Protein AF-A0A2T4MWG2-F1 (afdb_monomer_lite)

Structure (mmCIF, N/CA/C/O backbone):
data_AF-A0A2T4MWG2-F1
#
_entry.id   AF-A0A2T4MWG2-F1
#
loop_
_atom_site.group_PDB
_atom_site.id
_atom_site.type_symbol
_atom_site.label_atom_id
_atom_site.label_alt_id
_atom_site.label_comp_id
_atom_site.label_asym_id
_atom_site.label_entity_id
_atom_site.label_seq_id
_atom_site.pdbx_PDB_ins_code
_atom_site.Cartn_x
_atom_site.Cartn_y
_atom_site.Cartn_z
_atom_site.occupancy
_atom_site.B_iso_or_equiv
_atom_site.auth_seq_id
_atom_site.auth_comp_id
_atom_site.auth_asym_id
_atom_site.auth_atom_id
_atom_site.pdbx_PDB_model_num
ATOM 1 N N . MET A 1 1 ? 4.645 -0.672 -19.670 1.00 63.19 1 MET A N 1
ATOM 2 C CA . MET A 1 1 ? 3.429 -1.497 -19.481 1.00 63.19 1 MET A CA 1
ATOM 3 C C . MET A 1 1 ? 3.387 -2.168 -18.108 1.00 63.19 1 MET A C 1
ATOM 5 O O . MET A 1 1 ? 2.634 -1.682 -17.283 1.00 63.19 1 MET A O 1
ATOM 9 N N . ALA A 1 2 ? 4.222 -3.172 -17.792 1.00 72.50 2 ALA A N 1
ATOM 10 C CA . ALA A 1 2 ? 4.208 -3.820 -16.462 1.00 72.50 2 ALA A CA 1
ATOM 11 C C . ALA A 1 2 ? 4.534 -2.866 -15.290 1.00 72.50 2 ALA A C 1
ATOM 13 O O . ALA A 1 2 ? 3.868 -2.896 -14.263 1.00 72.50 2 ALA A O 1
ATOM 14 N N . LYS A 1 3 ? 5.501 -1.952 -15.466 1.00 77.38 3 LYS A N 1
ATOM 15 C CA . LYS A 1 3 ? 5.830 -0.929 -14.451 1.00 77.38 3 LYS A CA 1
ATOM 16 C C . LYS A 1 3 ? 4.690 0.060 -14.232 1.00 77.38 3 LYS A C 1
ATOM 18 O O . LYS A 1 3 ? 4.396 0.424 -13.105 1.00 77.38 3 LYS A O 1
ATOM 23 N N . ASP A 1 4 ? 4.057 0.505 -15.315 1.00 82.19 4 ASP A N 1
ATOM 24 C CA . ASP A 1 4 ? 2.946 1.459 -15.246 1.00 82.19 4 ASP A CA 1
ATOM 25 C C . ASP A 1 4 ? 1.721 0.824 -14.584 1.00 82.19 4 ASP A C 1
ATOM 27 O O . ASP A 1 4 ? 1.070 1.471 -13.768 1.00 82.19 4 ASP A O 1
ATOM 31 N N . TYR A 1 5 ? 1.467 -0.459 -14.868 1.00 84.06 5 TYR A N 1
ATOM 32 C CA . TYR A 1 5 ? 0.470 -1.259 -14.162 1.00 84.06 5 TYR A CA 1
ATOM 33 C C . TYR A 1 5 ? 0.789 -1.346 -12.666 1.00 84.06 5 TYR A C 1
ATOM 35 O O . TYR A 1 5 ? -0.039 -0.942 -11.856 1.00 84.06 5 TYR A O 1
ATOM 43 N N . GLY A 1 6 ? 2.010 -1.756 -12.298 1.00 86.06 6 GLY A N 1
ATOM 44 C CA . GLY A 1 6 ? 2.438 -1.844 -10.898 1.00 86.06 6 GLY A CA 1
ATOM 45 C C . GLY A 1 6 ? 2.324 -0.512 -10.149 1.00 86.06 6 GLY A C 1
ATOM 46 O O . GLY A 1 6 ? 1.810 -0.473 -9.032 1.00 86.06 6 GLY A O 1
ATOM 47 N N . ILE A 1 7 ? 2.716 0.602 -10.779 1.00 89.62 7 ILE A N 1
ATOM 48 C CA . ILE A 1 7 ? 2.562 1.957 -10.222 1.00 89.62 7 ILE A CA 1
ATOM 49 C C . ILE A 1 7 ? 1.086 2.289 -9.989 1.00 89.62 7 ILE A C 1
ATOM 51 O O . ILE A 1 7 ? 0.734 2.782 -8.917 1.00 89.62 7 ILE A O 1
ATOM 55 N N . ASN A 1 8 ? 0.228 2.058 -10.984 1.00 91.62 8 ASN A N 1
ATOM 56 C CA . ASN A 1 8 ? -1.191 2.396 -10.889 1.00 91.62 8 ASN A CA 1
ATOM 57 C C . ASN A 1 8 ? -1.907 1.531 -9.849 1.00 91.62 8 ASN A C 1
ATOM 59 O O . ASN A 1 8 ? -2.659 2.070 -9.040 1.00 91.62 8 ASN A O 1
ATOM 63 N N . TYR A 1 9 ? -1.605 0.235 -9.814 1.00 91.06 9 TYR A N 1
ATOM 64 C CA . TYR A 1 9 ? -2.140 -0.689 -8.823 1.00 91.06 9 TYR A CA 1
ATOM 65 C C . TYR A 1 9 ? -1.740 -0.280 -7.401 1.00 91.06 9 TYR A C 1
ATOM 67 O O . TYR A 1 9 ? -2.601 -0.114 -6.541 1.00 91.06 9 TYR A O 1
ATOM 75 N N . CYS A 1 10 ? -0.452 0.003 -7.161 1.00 92.06 10 CYS A N 1
ATOM 76 C CA . CYS A 1 10 ? -0.000 0.465 -5.845 1.00 92.06 10 CYS A CA 1
ATOM 77 C C . CYS A 1 10 ? -0.710 1.758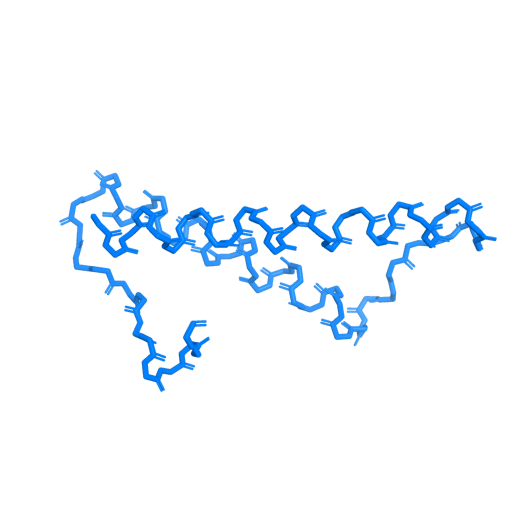 -5.426 1.00 92.06 10 CYS A C 1
ATOM 79 O O . CYS A 1 10 ? -1.143 1.868 -4.285 1.00 92.06 10 CYS A O 1
ATOM 81 N N . LYS A 1 11 ? -0.876 2.724 -6.341 1.00 94.38 11 LYS A N 1
ATOM 82 C CA . LYS A 1 11 ? -1.614 3.966 -6.054 1.00 94.38 11 LYS A CA 1
ATOM 83 C C . LYS A 1 11 ? -3.071 3.706 -5.674 1.00 94.38 11 LYS A C 1
ATOM 85 O O . LYS A 1 11 ? -3.560 4.346 -4.750 1.00 94.38 11 LYS A O 1
ATOM 90 N N . GLN A 1 12 ? -3.753 2.796 -6.371 1.00 94.88 12 GLN A N 1
ATOM 91 C CA . GLN A 1 12 ? -5.138 2.433 -6.062 1.00 94.88 12 GLN A CA 1
ATOM 92 C C . GLN A 1 12 ? -5.254 1.796 -4.676 1.00 94.88 12 GLN A C 1
ATOM 94 O O . GLN A 1 12 ? -6.085 2.227 -3.882 1.00 94.88 12 GLN A O 1
ATOM 99 N N . VAL A 1 13 ? -4.391 0.825 -4.364 1.00 92.94 13 VAL A N 1
ATOM 100 C CA . VAL A 1 13 ? -4.410 0.142 -3.063 1.00 92.94 13 VAL A CA 1
ATOM 101 C C . VAL A 1 13 ? -4.063 1.099 -1.922 1.00 92.94 13 VAL A C 1
ATOM 103 O O . VAL A 1 13 ? -4.766 1.121 -0.917 1.00 92.94 13 VAL A O 1
ATOM 106 N N . ILE A 1 14 ? -3.019 1.923 -2.078 1.00 96.06 14 ILE A N 1
ATOM 107 C CA . ILE A 1 14 ? -2.632 2.931 -1.076 1.00 96.06 14 ILE A CA 1
ATOM 108 C C . ILE A 1 14 ? -3.797 3.877 -0.802 1.00 96.06 14 ILE A C 1
ATOM 110 O O . ILE A 1 14 ? -4.138 4.083 0.356 1.00 96.06 14 ILE A O 1
ATOM 114 N N . ARG A 1 15 ? -4.432 4.401 -1.857 1.00 96.94 15 ARG A N 1
ATOM 115 C CA . ARG A 1 15 ? -5.572 5.305 -1.713 1.00 96.94 15 ARG A CA 1
ATOM 116 C C . ARG A 1 15 ? -6.724 4.646 -0.956 1.00 96.94 15 ARG A C 1
ATOM 118 O O . ARG A 1 15 ? -7.262 5.260 -0.047 1.00 96.94 15 ARG A O 1
ATOM 125 N N . GLY A 1 16 ? -7.068 3.402 -1.294 1.00 96.62 16 GLY A N 1
ATOM 126 C CA . GLY A 1 16 ? -8.121 2.670 -0.586 1.00 96.62 16 GLY A CA 1
ATOM 127 C C . GLY A 1 16 ? -7.804 2.474 0.899 1.00 96.62 16 GLY A C 1
ATOM 128 O O . GLY A 1 16 ? -8.674 2.655 1.743 1.00 96.62 16 GLY A O 1
ATOM 129 N N . LEU A 1 17 ? -6.551 2.161 1.239 1.00 95.69 17 LEU A N 1
ATOM 130 C CA . LEU A 1 17 ? -6.118 2.023 2.633 1.00 95.69 17 LEU A CA 1
ATOM 131 C C . LEU A 1 17 ? -6.134 3.362 3.385 1.00 95.69 17 LEU A C 1
ATOM 133 O O . LEU A 1 17 ? -6.560 3.392 4.534 1.00 95.69 17 LEU A O 1
ATOM 137 N N . GLU A 1 18 ? -5.715 4.457 2.751 1.00 95.81 18 GLU A N 1
ATOM 138 C CA . GLU A 1 18 ? -5.754 5.801 3.346 1.00 95.81 18 GLU A CA 1
ATOM 139 C C . GLU A 1 18 ? -7.199 6.278 3.578 1.00 95.81 18 GLU A C 1
ATOM 141 O O . GLU A 1 18 ? -7.489 6.848 4.627 1.00 95.81 18 GLU A O 1
ATOM 146 N N . GLU A 1 19 ? -8.125 5.975 2.663 1.00 97.06 19 GLU A N 1
ATOM 147 C CA . GLU A 1 19 ? -9.560 6.258 2.833 1.00 97.06 19 GLU A CA 1
ATOM 148 C C . GLU A 1 19 ? -10.166 5.456 4.004 1.00 97.06 19 GLU A C 1
ATOM 150 O O . GLU A 1 19 ? -10.948 5.997 4.790 1.00 97.06 19 GLU A O 1
ATOM 155 N N . ILE A 1 20 ? -9.775 4.186 4.171 1.00 95.19 20 ILE A N 1
ATOM 156 C CA . ILE A 1 20 ? -10.192 3.363 5.320 1.00 95.19 20 ILE A CA 1
ATOM 157 C C . ILE A 1 20 ? -9.617 3.921 6.630 1.00 95.19 20 ILE A C 1
ATOM 159 O O . ILE A 1 20 ? -10.341 4.019 7.623 1.00 95.19 20 ILE A O 1
ATOM 163 N N . GLU A 1 21 ? -8.335 4.292 6.650 1.00 95.06 21 GLU A N 1
ATOM 164 C CA . GLU A 1 21 ? -7.682 4.863 7.832 1.00 95.06 21 GLU A CA 1
ATOM 165 C C . GLU A 1 21 ? -8.333 6.182 8.256 1.00 95.06 21 GLU A C 1
ATOM 167 O O . GLU A 1 21 ? -8.568 6.407 9.444 1.00 95.06 21 GLU A O 1
ATOM 172 N N . GLU A 1 22 ? -8.677 7.034 7.290 1.00 95.88 22 GLU A N 1
ATOM 173 C CA . GLU A 1 22 ? -9.382 8.285 7.549 1.00 95.88 22 GLU A CA 1
ATOM 174 C C . GLU A 1 22 ? -10.785 8.033 8.122 1.00 95.88 22 GLU A C 1
ATOM 176 O O . GLU A 1 22 ? -11.194 8.707 9.072 1.00 95.88 22 GLU A O 1
ATOM 181 N N . GLY A 1 23 ? -11.506 7.035 7.600 1.00 95.62 23 GLY A N 1
ATOM 182 C CA . GLY A 1 23 ? -12.783 6.588 8.163 1.00 95.62 23 GLY A CA 1
ATOM 183 C C . GLY A 1 23 ? -12.646 6.138 9.620 1.00 95.62 23 GLY A C 1
ATOM 184 O O . GLY A 1 23 ? -13.366 6.626 10.491 1.00 95.62 23 GLY A O 1
ATOM 185 N N . LEU A 1 24 ? -11.654 5.292 9.911 1.00 93.25 24 LEU A N 1
ATOM 186 C CA . LEU A 1 24 ? -11.335 4.840 11.269 1.00 93.25 24 LEU A CA 1
ATOM 187 C C . LEU A 1 24 ? -11.001 6.000 12.207 1.00 93.25 24 LEU A C 1
ATOM 189 O O . LEU A 1 24 ? -11.502 6.045 13.331 1.00 93.25 24 LEU A O 1
ATOM 193 N N . PHE A 1 25 ? -10.203 6.960 11.742 1.00 94.69 25 PHE A N 1
ATOM 194 C CA . PHE A 1 25 ? -9.834 8.122 12.538 1.00 94.69 25 PHE A CA 1
ATOM 195 C C . PHE A 1 25 ? -11.054 8.979 12.886 1.00 94.69 25 PHE A C 1
ATOM 197 O O . PHE A 1 25 ? -11.193 9.415 14.029 1.00 94.69 25 PHE A O 1
ATOM 204 N N . ARG A 1 26 ? -11.971 9.178 11.933 1.00 95.62 26 ARG A N 1
ATOM 205 C CA . ARG A 1 26 ? -13.223 9.916 12.161 1.00 95.62 26 ARG A CA 1
ATOM 206 C C . ARG A 1 26 ? -14.162 9.195 13.130 1.00 95.62 26 ARG A C 1
ATOM 208 O O . ARG A 1 26 ? -14.808 9.856 13.935 1.00 95.62 26 ARG A O 1
ATOM 215 N N . GLU A 1 27 ? -14.240 7.868 13.061 1.00 95.06 27 GLU A N 1
ATOM 216 C CA . GLU A 1 27 ? -15.152 7.069 13.892 1.00 95.06 27 GLU A CA 1
ATOM 217 C C . GLU A 1 27 ? -14.620 6.804 15.305 1.00 95.06 27 GLU A C 1
ATOM 219 O O . GLU A 1 27 ? -15.380 6.839 16.272 1.00 95.06 27 GLU A O 1
ATOM 224 N N . LYS A 1 28 ? -13.323 6.50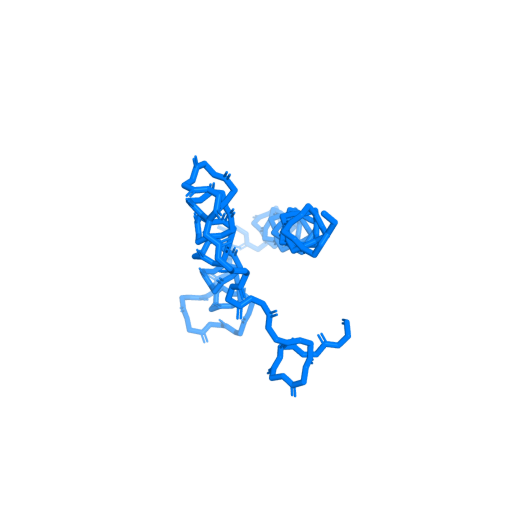7 15.434 1.00 92.25 28 LYS A N 1
ATOM 225 C CA . LYS A 1 28 ? -12.710 6.000 16.675 1.00 92.25 28 LYS A CA 1
ATOM 226 C C . LYS A 1 28 ? -11.670 6.940 17.281 1.00 92.25 28 LYS A C 1
ATOM 228 O O . LYS A 1 28 ? -11.185 6.678 18.379 1.00 92.25 28 LYS A O 1
ATOM 233 N N . GLY A 1 29 ? -11.308 8.017 16.585 1.00 94.31 29 GLY A N 1
ATOM 234 C CA . GLY A 1 29 ? -10.276 8.965 17.017 1.00 94.31 29 GLY A CA 1
ATOM 235 C C . GLY A 1 29 ? -8.839 8.469 16.826 1.00 94.31 29 GLY A C 1
ATOM 236 O O . GLY A 1 29 ? -7.906 9.118 17.294 1.00 94.31 29 GLY A O 1
ATOM 237 N N . HIS A 1 30 ? -8.636 7.328 16.161 1.00 91.25 30 HIS A N 1
ATOM 238 C CA . HIS A 1 30 ? -7.315 6.786 15.844 1.00 91.25 30 HIS A CA 1
ATOM 239 C C . HIS A 1 30 ? -7.324 6.047 14.498 1.00 91.25 30 HIS A C 1
ATOM 241 O O . HIS A 1 30 ? -8.357 5.541 14.067 1.00 91.25 30 HIS A O 1
ATOM 247 N N . GLY A 1 31 ? -6.163 5.992 13.840 1.00 93.69 31 GLY A N 1
ATOM 248 C CA . GLY A 1 31 ? -5.971 5.282 12.574 1.00 93.69 31 GLY A CA 1
ATOM 249 C C . GLY A 1 31 ? -5.706 3.789 12.768 1.00 93.69 31 GLY A C 1
ATOM 250 O O . GLY A 1 31 ? -6.118 3.189 13.770 1.00 93.69 31 GLY A O 1
ATOM 251 N N . PHE A 1 32 ? -4.992 3.194 11.814 1.00 93.62 32 PHE A N 1
ATOM 252 C CA . PHE A 1 32 ? -4.614 1.789 11.891 1.00 93.62 32 PHE A CA 1
ATOM 253 C C . PHE A 1 32 ? -3.673 1.509 13.067 1.00 93.62 32 PHE A C 1
ATOM 255 O O . PHE A 1 32 ? -2.801 2.311 13.406 1.00 93.62 32 PHE A O 1
ATOM 262 N N . ASP A 1 33 ? -3.807 0.322 13.662 1.00 94.19 33 ASP A N 1
ATOM 263 C CA . ASP A 1 33 ? -2.797 -0.175 14.593 1.00 94.19 33 ASP A CA 1
ATOM 264 C C . ASP A 1 33 ? -1.490 -0.470 13.839 1.00 94.19 33 ASP A C 1
ATOM 266 O O . ASP A 1 33 ? -1.508 -0.972 12.712 1.00 94.19 33 ASP A O 1
ATOM 270 N N . ARG A 1 34 ? -0.340 -0.197 14.462 1.00 90.62 34 ARG A N 1
ATOM 271 C CA . ARG A 1 34 ? 0.981 -0.362 13.829 1.00 90.62 34 ARG A CA 1
ATOM 272 C C . ARG A 1 34 ? 1.286 -1.811 13.422 1.00 90.62 34 ARG A C 1
ATOM 274 O O . ARG A 1 34 ? 2.140 -2.038 12.565 1.00 90.62 34 ARG A O 1
ATOM 281 N N . PHE A 1 35 ? 0.624 -2.786 14.033 1.00 92.50 35 PHE A N 1
ATOM 282 C CA . PHE A 1 35 ? 0.751 -4.207 13.721 1.00 92.50 35 PHE A CA 1
ATOM 283 C C . PHE A 1 35 ? -0.448 -4.749 12.937 1.00 92.50 35 PHE A C 1
ATOM 285 O O . PHE A 1 35 ? -0.452 -5.928 12.583 1.00 92.50 35 PHE A O 1
ATOM 292 N N . SER A 1 36 ? -1.444 -3.908 12.635 1.00 93.38 36 SER A N 1
ATOM 293 C CA . SER A 1 36 ? -2.566 -4.292 11.779 1.00 93.38 36 SER A CA 1
ATOM 294 C C . SER A 1 36 ? -2.089 -4.670 10.380 1.00 93.38 36 SER A C 1
ATOM 296 O O . SER A 1 36 ? -1.112 -4.127 9.847 1.00 93.38 36 SER A O 1
ATOM 298 N N . GLN A 1 37 ? -2.807 -5.601 9.761 1.00 93.44 37 GLN A N 1
ATOM 299 C CA . GLN A 1 37 ? -2.490 -6.046 8.413 1.00 93.44 37 GLN A CA 1
ATOM 300 C C . GLN A 1 37 ? -2.629 -4.896 7.407 1.00 93.44 37 GLN A C 1
ATOM 302 O O . GLN A 1 37 ? -1.861 -4.816 6.451 1.00 93.44 37 GLN A O 1
ATOM 307 N N . GLU A 1 38 ? -3.568 -3.985 7.640 1.00 93.50 38 GLU A N 1
ATOM 308 C CA . GLU A 1 38 ? -3.834 -2.796 6.842 1.00 93.50 38 GLU A CA 1
ATOM 309 C C . GLU A 1 38 ? -2.644 -1.836 6.855 1.00 93.50 38 GLU A C 1
ATOM 311 O O . GLU A 1 38 ? -2.169 -1.437 5.789 1.00 93.50 38 GLU A O 1
ATOM 316 N N . TYR A 1 39 ? -2.089 -1.538 8.033 1.00 94.12 39 TYR A N 1
ATOM 317 C CA . TYR A 1 39 ? -0.896 -0.699 8.151 1.00 94.12 39 TYR A CA 1
ATOM 318 C C . TYR A 1 39 ? 0.329 -1.354 7.502 1.00 94.12 39 TYR A C 1
ATOM 320 O O . TYR A 1 39 ? 1.072 -0.712 6.751 1.00 94.12 39 TYR A O 1
ATOM 328 N N . LEU A 1 40 ? 0.528 -2.655 7.730 1.00 94.56 40 LEU A N 1
ATOM 329 C CA . LEU A 1 40 ? 1.621 -3.406 7.107 1.00 94.56 40 LEU A CA 1
ATOM 330 C C . LEU A 1 40 ? 1.481 -3.445 5.578 1.00 94.56 40 LEU A C 1
ATOM 332 O O . LEU A 1 40 ? 2.474 -3.288 4.860 1.00 94.56 40 LEU A O 1
ATOM 336 N N . ASN A 1 41 ? 0.257 -3.589 5.069 1.00 92.31 41 ASN A N 1
ATOM 337 C CA . ASN A 1 41 ? -0.037 -3.512 3.643 1.00 92.31 41 ASN A CA 1
ATOM 338 C C . ASN A 1 41 ? 0.242 -2.107 3.098 1.00 92.31 41 ASN A C 1
ATOM 340 O O . ASN A 1 41 ? 0.891 -1.987 2.059 1.00 92.31 41 ASN A O 1
ATOM 344 N N . LEU A 1 42 ? -0.158 -1.046 3.803 1.00 94.62 42 LEU A N 1
ATOM 345 C CA . LEU A 1 42 ? 0.114 0.335 3.401 1.00 94.62 42 LEU A CA 1
ATOM 346 C C . LEU A 1 42 ? 1.622 0.580 3.251 1.00 94.62 42 LEU A C 1
ATOM 348 O O . LEU A 1 42 ? 2.068 1.110 2.229 1.00 94.62 42 LEU A O 1
ATOM 352 N N . LEU A 1 43 ? 2.425 0.129 4.220 1.00 94.56 43 LEU A N 1
ATOM 353 C CA . LEU A 1 43 ? 3.887 0.200 4.149 1.00 94.56 43 LEU A CA 1
ATOM 354 C C . LEU A 1 43 ? 4.455 -0.610 2.977 1.00 94.56 43 LEU A C 1
ATOM 356 O O . LEU A 1 43 ? 5.327 -0.120 2.253 1.00 94.56 43 LEU A O 1
ATOM 360 N N . LYS A 1 44 ? 3.955 -1.834 2.767 1.00 92.69 44 LYS A N 1
ATOM 361 C CA . LYS A 1 44 ? 4.369 -2.705 1.658 1.00 92.69 44 LYS A CA 1
ATOM 362 C C . LYS A 1 44 ? 4.125 -2.035 0.306 1.00 92.69 44 LYS A C 1
ATOM 364 O O . LYS A 1 44 ? 5.044 -1.959 -0.506 1.00 92.69 44 LYS A O 1
ATOM 369 N N . TYR A 1 45 ? 2.920 -1.521 0.067 1.00 92.31 45 TYR A N 1
ATOM 370 C CA . TYR A 1 45 ? 2.576 -0.900 -1.213 1.00 92.31 45 TYR A CA 1
ATOM 371 C C . TYR A 1 45 ? 3.269 0.449 -1.423 1.00 92.31 45 TYR A C 1
ATOM 373 O O . TYR A 1 45 ? 3.657 0.747 -2.552 1.00 92.31 45 TYR A O 1
ATOM 381 N N . LYS A 1 46 ? 3.523 1.230 -0.361 1.00 93.62 46 LYS A N 1
ATOM 382 C CA . LYS A 1 46 ? 4.369 2.437 -0.445 1.00 93.62 46 LYS A CA 1
ATOM 383 C C . LYS A 1 46 ? 5.793 2.091 -0.887 1.00 93.62 46 LYS A C 1
ATOM 385 O O . LYS A 1 46 ? 6.330 2.763 -1.764 1.00 93.62 46 LYS A O 1
ATOM 390 N N . ARG A 1 47 ? 6.381 1.013 -0.353 1.00 93.06 47 ARG A N 1
ATOM 391 C CA . ARG A 1 47 ? 7.707 0.535 -0.779 1.00 93.06 47 ARG A CA 1
ATOM 392 C C . ARG A 1 47 ? 7.713 0.086 -2.245 1.00 93.06 47 ARG A C 1
ATOM 394 O O . ARG A 1 47 ? 8.548 0.559 -3.009 1.00 93.06 47 ARG A O 1
ATOM 401 N N . LEU A 1 48 ? 6.757 -0.755 -2.645 1.00 90.12 48 LEU A N 1
ATOM 402 C CA . LEU A 1 48 ? 6.635 -1.235 -4.030 1.00 90.12 48 LEU A CA 1
ATOM 403 C C . LEU A 1 48 ? 6.447 -0.083 -5.029 1.00 90.12 48 LEU A C 1
ATOM 405 O O . LEU A 1 48 ? 7.026 -0.092 -6.113 1.00 90.12 48 LEU A O 1
ATOM 409 N N . LEU A 1 49 ? 5.675 0.944 -4.662 1.00 93.44 49 LEU A N 1
ATOM 410 C CA . LEU A 1 49 ? 5.486 2.125 -5.501 1.00 93.44 49 LEU A CA 1
ATOM 411 C C . LEU A 1 49 ? 6.812 2.843 -5.791 1.00 93.44 49 LEU A C 1
ATOM 413 O O . LEU A 1 49 ? 7.058 3.231 -6.936 1.00 93.44 49 LEU A O 1
ATOM 417 N N . GLU A 1 50 ? 7.657 3.024 -4.777 1.00 92.25 50 GLU A N 1
ATOM 418 C CA . GLU A 1 50 ? 8.973 3.646 -4.943 1.00 92.25 50 GLU A CA 1
ATOM 419 C C . GLU A 1 50 ? 9.92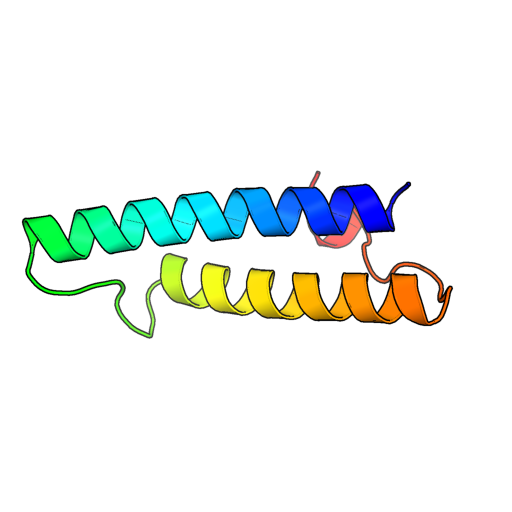5 2.765 -5.762 1.00 92.25 50 GLU A C 1
ATOM 421 O O . GLU A 1 50 ? 10.640 3.276 -6.629 1.00 92.25 50 GLU A O 1
ATOM 426 N N . GLU A 1 51 ? 9.872 1.443 -5.586 1.00 90.12 51 GLU A N 1
ATOM 427 C CA . GLU A 1 51 ? 10.623 0.491 -6.413 1.00 90.12 51 GLU A CA 1
ATOM 428 C C . GLU A 1 51 ? 10.237 0.614 -7.895 1.00 90.12 51 GLU A C 1
ATOM 430 O O . GLU A 1 51 ? 11.108 0.851 -8.739 1.00 90.12 51 GLU A O 1
ATOM 435 N N . PHE A 1 52 ? 8.940 0.589 -8.226 1.00 87.94 52 PHE A N 1
ATOM 436 C CA . PHE A 1 52 ? 8.493 0.724 -9.617 1.00 87.94 52 PHE A CA 1
ATOM 437 C C . PHE A 1 52 ? 8.809 2.086 -10.227 1.00 87.94 52 PHE A C 1
ATOM 439 O O . PHE A 1 52 ? 9.175 2.164 -11.406 1.00 87.94 52 PHE A O 1
ATOM 446 N N . LYS A 1 53 ? 8.705 3.173 -9.453 1.00 89.00 53 LYS A N 1
ATOM 447 C CA . LYS A 1 53 ? 9.143 4.503 -9.903 1.00 89.00 53 LYS A CA 1
ATOM 448 C C . LYS A 1 53 ? 10.642 4.508 -10.202 1.00 89.00 53 LYS A C 1
ATOM 450 O O . LYS A 1 53 ? 11.045 4.995 -11.259 1.00 89.00 53 LYS A O 1
ATOM 455 N N . GLY A 1 54 ? 11.456 3.923 -9.324 1.00 89.69 54 GLY A N 1
ATOM 456 C CA . GLY A 1 54 ? 12.903 3.814 -9.500 1.00 89.69 54 GLY A CA 1
ATOM 457 C C . GLY A 1 54 ? 13.302 2.950 -10.700 1.00 89.69 54 GLY A C 1
ATOM 458 O O . GLY A 1 54 ? 14.256 3.269 -11.410 1.00 89.69 54 GLY A O 1
ATOM 459 N N . GLU A 1 55 ? 12.578 1.868 -10.972 1.00 87.69 55 GLU A N 1
ATOM 460 C CA . GLU A 1 55 ? 12.778 1.021 -12.156 1.00 87.69 55 GLU A CA 1
ATOM 461 C C . GLU A 1 55 ? 12.331 1.691 -13.448 1.00 87.69 55 GLU A C 1
ATOM 463 O O . GLU A 1 55 ? 12.940 1.493 -14.504 1.00 87.69 55 GLU A O 1
ATOM 468 N N . LYS A 1 56 ? 11.255 2.479 -13.391 1.00 86.69 56 LYS A N 1
ATOM 469 C CA . LYS A 1 56 ? 10.804 3.285 -14.523 1.00 86.69 56 LYS A CA 1
ATOM 470 C C . LYS A 1 56 ? 11.844 4.353 -14.853 1.00 86.69 56 LYS A C 1
ATOM 472 O O . LYS A 1 56 ? 12.226 4.457 -16.012 1.00 86.69 56 LYS A O 1
ATOM 477 N N . ALA A 1 57 ? 12.358 5.059 -13.845 1.00 89.19 57 ALA A N 1
ATOM 478 C CA . ALA A 1 57 ? 13.383 6.088 -14.012 1.00 89.19 57 ALA A CA 1
ATOM 479 C C . ALA A 1 57 ? 14.702 5.534 -14.577 1.00 89.19 57 ALA A C 1
ATOM 481 O O . ALA A 1 57 ? 15.311 6.153 -15.443 1.00 89.19 57 ALA A O 1
ATOM 482 N N . ARG A 1 58 ? 15.126 4.346 -14.129 1.00 88.31 58 ARG A N 1
ATOM 483 C CA . ARG A 1 58 ? 16.375 3.694 -14.574 1.00 88.31 58 ARG A CA 1
ATOM 484 C C . ARG A 1 58 ? 16.218 2.814 -15.815 1.00 88.31 58 ARG A C 1
ATOM 486 O O . ARG A 1 58 ? 17.164 2.145 -16.209 1.00 88.31 58 ARG A O 1
ATOM 493 N N . ASN A 1 59 ? 15.015 2.749 -16.384 1.00 83.75 59 ASN A N 1
ATOM 494 C CA . ASN A 1 59 ? 14.640 1.797 -17.428 1.00 83.75 59 ASN A CA 1
ATOM 495 C C . ASN A 1 59 ? 15.038 0.328 -17.125 1.00 83.75 59 ASN A C 1
ATOM 497 O O . ASN A 1 59 ? 15.300 -0.456 -18.030 1.00 83.75 59 ASN A O 1
ATOM 501 N N . ALA A 1 60 ? 15.058 -0.057 -15.844 1.00 79.69 60 ALA A N 1
ATOM 502 C CA . ALA A 1 60 ? 15.458 -1.389 -15.384 1.00 79.69 60 ALA A CA 1
ATOM 503 C C . ALA A 1 60 ? 14.391 -2.454 -15.695 1.00 79.69 60 ALA A C 1
ATOM 505 O O . ALA A 1 60 ? 13.253 -2.123 -16.011 1.00 79.69 60 ALA A O 1
ATOM 506 N N . ILE A 1 61 ? 14.709 -3.741 -15.599 1.00 75.56 61 ILE A N 1
ATOM 507 C CA . ILE A 1 61 ? 13.685 -4.792 -15.724 1.00 75.56 61 ILE A CA 1
ATOM 508 C C . ILE A 1 61 ? 12.715 -4.674 -14.529 1.00 75.56 61 ILE A C 1
ATOM 510 O O . ILE A 1 61 ? 13.193 -4.437 -13.420 1.00 75.56 61 ILE A O 1
ATOM 514 N N . PRO A 1 62 ? 11.385 -4.790 -14.724 1.00 68.50 62 PRO A N 1
ATOM 515 C CA . PRO A 1 62 ? 10.433 -4.705 -13.621 1.00 68.50 62 PRO A CA 1
ATOM 516 C C . PRO A 1 62 ? 10.685 -5.791 -12.568 1.00 68.50 62 PRO A C 1
ATOM 518 O O . PRO A 1 62 ? 10.784 -6.966 -12.925 1.00 68.50 62 PRO A O 1
ATOM 521 N N . SER A 1 63 ? 10.726 -5.430 -11.286 1.00 70.75 63 SER A N 1
ATOM 522 C CA . SER A 1 63 ? 10.732 -6.406 -10.180 1.00 70.75 63 SER A CA 1
ATOM 523 C C . SER A 1 63 ? 9.381 -7.088 -9.994 1.00 70.75 63 SER A C 1
ATOM 525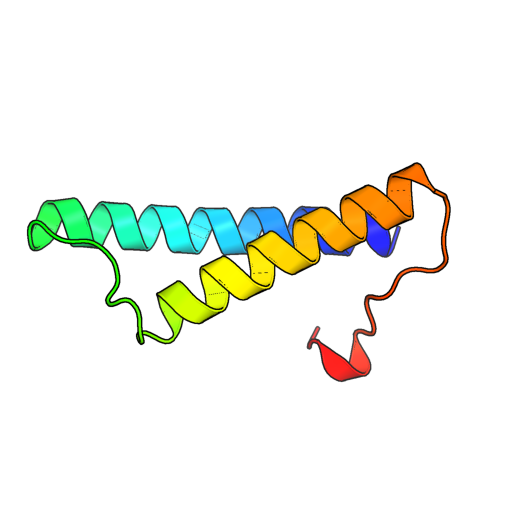 O O . SER A 1 63 ? 9.327 -8.173 -9.418 1.00 70.75 63 SER A O 1
ATOM 527 N N . TYR A 1 64 ? 8.298 -6.488 -10.509 1.00 66.38 64 TYR A N 1
ATOM 528 C CA . TYR A 1 64 ? 6.954 -7.046 -10.419 1.00 66.38 64 TYR A CA 1
ATOM 529 C C . TYR A 1 64 ? 6.886 -8.391 -11.138 1.00 66.38 64 TYR A C 1
ATOM 531 O O . TYR A 1 64 ? 6.911 -8.457 -12.369 1.00 66.38 64 TYR A O 1
ATOM 539 N N . ARG A 1 65 ? 6.745 -9.457 -10.353 1.00 62.81 65 ARG A N 1
ATOM 540 C CA . ARG A 1 65 ? 6.389 -10.790 -10.828 1.00 62.81 65 ARG A CA 1
ATOM 541 C C . ARG A 1 65 ? 4.939 -11.087 -10.432 1.00 62.81 65 ARG A C 1
ATOM 543 O O . ARG A 1 65 ? 4.692 -11.305 -9.244 1.00 62.81 65 ARG A O 1
ATOM 550 N N . PRO A 1 66 ? 3.988 -11.121 -11.386 1.00 57.06 66 PRO A N 1
ATOM 551 C CA . PRO A 1 66 ? 2.582 -11.453 -11.114 1.00 57.06 66 PRO A CA 1
ATOM 552 C C 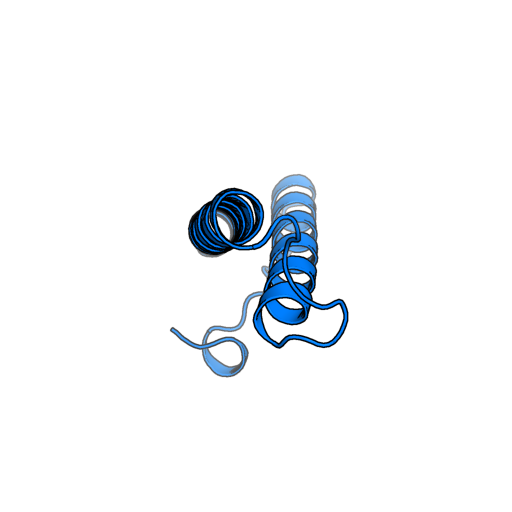. PRO A 1 66 ? 2.432 -12.793 -10.374 1.00 57.06 66 PRO A C 1
ATOM 554 O O . PRO A 1 66 ? 1.579 -12.955 -9.511 1.00 57.06 66 PRO A O 1
ATOM 557 N N . GLU A 1 67 ? 3.347 -13.721 -10.657 1.00 52.91 67 GLU A N 1
ATOM 558 C CA . GLU A 1 67 ? 3.472 -15.049 -10.047 1.00 52.91 67 GLU A CA 1
ATOM 559 C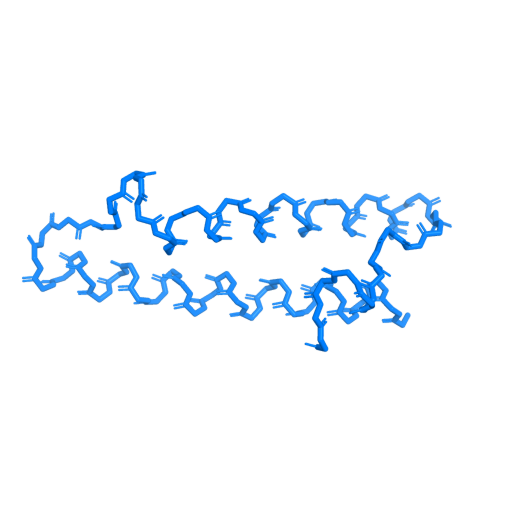 C . GLU A 1 67 ? 3.717 -15.022 -8.525 1.00 52.91 67 GLU A C 1
ATOM 561 O O . GLU A 1 67 ? 3.358 -15.966 -7.830 1.00 52.91 67 GLU A O 1
ATOM 566 N N . ILE A 1 68 ? 4.332 -13.956 -7.996 1.00 53.19 68 ILE A N 1
ATOM 567 C CA . ILE A 1 68 ? 4.710 -13.820 -6.575 1.00 53.19 68 ILE A CA 1
ATOM 568 C C . ILE A 1 68 ? 3.834 -12.776 -5.866 1.00 53.19 68 ILE A C 1
ATOM 570 O O . ILE A 1 68 ? 3.640 -12.832 -4.651 1.00 53.19 68 ILE A O 1
ATOM 574 N N . HIS A 1 69 ? 3.317 -11.796 -6.607 1.00 51.06 69 HIS A N 1
ATOM 575 C CA . HIS A 1 69 ? 2.621 -10.638 -6.042 1.00 51.06 69 HIS A CA 1
ATOM 576 C C . HIS A 1 69 ? 1.096 -10.689 -6.169 1.00 51.06 69 HIS A C 1
ATOM 578 O O . HIS A 1 69 ? 0.432 -9.821 -5.602 1.00 51.06 69 HIS A O 1
ATOM 584 N N . GLY A 1 70 ? 0.562 -11.719 -6.832 1.00 44.94 70 GLY A N 1
ATOM 585 C CA . GLY A 1 70 ? -0.859 -11.849 -7.142 1.00 44.94 70 GLY A CA 1
ATOM 586 C C . GLY A 1 70 ? -1.256 -11.051 -8.394 1.00 44.94 70 GLY A C 1
ATOM 587 O O . GLY A 1 70 ? -0.515 -10.140 -8.786 1.00 44.94 70 GLY A O 1
ATOM 588 N N . PRO A 1 71 ? -2.379 -11.429 -9.038 1.00 45.97 71 PRO A N 1
ATOM 589 C CA . PRO A 1 71 ? -2.901 -10.762 -10.235 1.00 45.97 71 PRO A CA 1
ATOM 590 C C . PRO A 1 71 ? -3.237 -9.279 -10.005 1.00 45.97 71 PRO A C 1
ATOM 592 O O . PRO A 1 71 ? -3.650 -8.939 -8.874 1.00 45.97 71 PRO A O 1
#

Foldseek 3Di:
DVLVVLLVVLVVLLVVLVVQQVVCCVVPVGGDDCPDPSVVSNVVSVVSNVQSVVCVVVVHDRPDDCVVPPD

Sequence (71 aa):
MAKDYGINYCKQVIRGLEEIEEGLFREKGHGFDRFSQEYLNLLKYKRLLEEFKGEKARNAIPSYRPEIHGP

Organism: Aeromonas veronii (NCBI:txid654)

pLDDT: mean 86.09, std 13.42, range [44.94, 97.06]

Radius of gyration: 14.0 Å; chains: 1; bounding box: 32×25×36 Å

Secondary structure (DSSP, 8-state):
-HHHHHHHHHHHHHHHHHHHHHHHHHHHS----TTSHHHHHHHHHHHHHHHHHHHHHTTPPP---HHHH--